Protein AF-F7VIU7-F1 (afdb_monomer_lite)

pLDDT: mean 88.14, std 13.81, range [43.66, 98.5]

Organism: NCBI:txid749388

Secondary structure (DSSP, 8-state):
-PPP-GGGGSSPPTTSHHHHHHHHHHHHHHHHHHHHHHHHHHHHHHHHHHT-TTTTS--THHHHHHHHHHHHHHIIIIIHHHHHHHHT-

Sequence (89 aa):
MRPLQDDLRHMPLPGSAAFRLDQAEQDCRDLEAISDLLRKTAGAITPIIQRLTYGTLPLAVRESCIMLEALAEEIERDDVATVQEAAAL

Radius of gyration: 20.56 Å; chains: 1; bounding box: 34×44×56 Å

Foldseek 3Di:
DPPDDCVVVPAPDPPDLSNLQVVLVVVLVVLLVQLVVLQVVLVVCVVVLVPDPPVVDPDPSVCSSVVSNVVSVCSNPPVNVVSNVVSVD

Structure (mmCIF, N/CA/C/O backbone):
data_AF-F7VIU7-F1
#
_entry.id   AF-F7VIU7-F1
#
loop_
_atom_site.group_PDB
_atom_site.id
_atom_site.type_symbol
_atom_site.label_atom_id
_atom_site.label_alt_id
_atom_site.label_comp_id
_atom_site.label_asym_id
_atom_site.label_entity_id
_atom_site.label_seq_id
_atom_site.pdbx_PDB_ins_code
_atom_site.Cartn_x
_atom_site.Cartn_y
_atom_site.Cartn_z
_atom_site.occupancy
_atom_site.B_iso_or_equiv
_atom_site.auth_seq_id
_atom_site.auth_comp_id
_atom_site.auth_asym_id
_atom_site.auth_atom_id
_atom_site.pdbx_PDB_model_num
ATOM 1 N N . MET A 1 1 ? 12.396 -36.813 -30.062 1.00 43.66 1 MET A N 1
ATOM 2 C CA . MET A 1 1 ? 12.781 -35.407 -29.826 1.00 43.66 1 MET A CA 1
ATOM 3 C C . MET A 1 1 ? 11.499 -34.600 -29.667 1.00 43.66 1 MET A C 1
ATOM 5 O O . MET A 1 1 ? 10.804 -34.431 -30.659 1.00 43.66 1 MET A O 1
ATOM 9 N N . ARG A 1 2 ? 11.107 -34.200 -28.448 1.00 51.06 2 ARG A N 1
ATOM 10 C CA . ARG A 1 2 ? 10.052 -33.177 -28.291 1.00 51.06 2 AR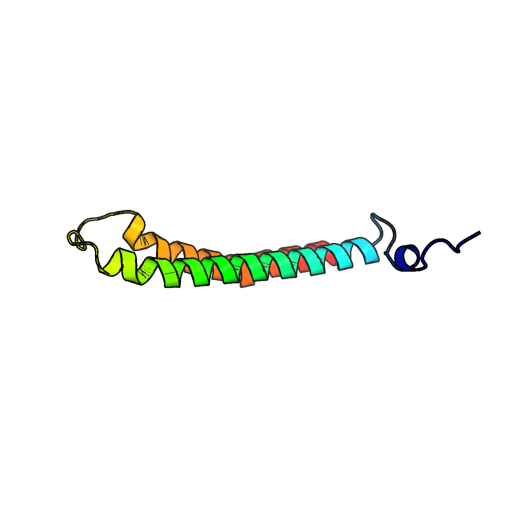G A CA 1
ATOM 11 C C . AR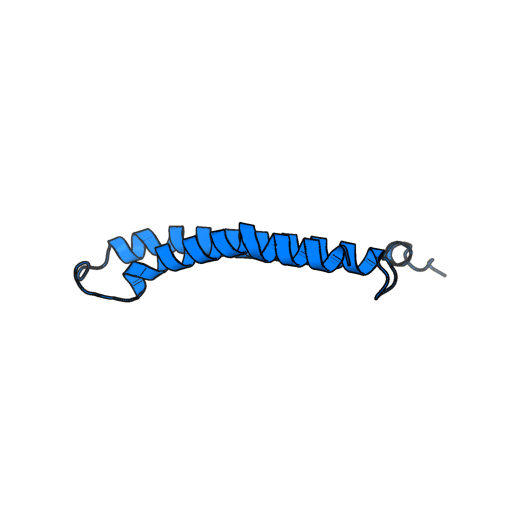G A 1 2 ? 10.698 -31.816 -28.574 1.00 51.06 2 ARG A C 1
ATOM 13 O O . ARG A 1 2 ? 11.826 -31.628 -28.118 1.00 51.06 2 ARG A O 1
ATOM 20 N N . PRO A 1 3 ? 10.056 -30.907 -29.321 1.00 49.91 3 PRO A N 1
ATOM 21 C CA . PRO A 1 3 ? 10.594 -29.566 -29.490 1.00 49.91 3 PRO A CA 1
ATOM 22 C C . PRO A 1 3 ? 10.639 -28.875 -28.121 1.00 49.91 3 PRO A C 1
ATOM 24 O O . PRO A 1 3 ? 9.705 -29.002 -27.328 1.00 49.91 3 PRO A O 1
ATOM 27 N N . LEU A 1 4 ? 11.753 -28.197 -27.835 1.00 54.59 4 LEU A N 1
ATOM 28 C CA . LEU A 1 4 ? 11.866 -27.284 -26.700 1.00 54.59 4 LEU A CA 1
ATOM 29 C C . LEU A 1 4 ? 10.744 -26.248 -26.819 1.00 54.59 4 LEU A C 1
ATOM 31 O O . LEU A 1 4 ? 10.626 -25.591 -27.858 1.00 54.59 4 LEU A O 1
ATOM 35 N N . GLN A 1 5 ? 9.919 -26.185 -25.774 1.00 53.41 5 GLN A N 1
ATOM 36 C CA . GLN A 1 5 ? 8.766 -25.301 -25.627 1.00 53.41 5 GLN A CA 1
ATOM 37 C C . GLN A 1 5 ? 9.083 -23.897 -26.160 1.00 53.41 5 GLN A C 1
ATOM 39 O O . GLN A 1 5 ? 10.072 -23.279 -25.769 1.00 53.41 5 GLN A O 1
ATOM 44 N N . ASP A 1 6 ? 8.243 -23.423 -27.082 1.00 50.62 6 ASP A N 1
ATOM 45 C CA . ASP A 1 6 ? 8.299 -22.086 -27.688 1.00 50.62 6 ASP A CA 1
ATOM 46 C C . ASP A 1 6 ? 8.177 -20.943 -26.659 1.00 50.62 6 ASP A C 1
ATOM 48 O O . ASP A 1 6 ? 8.536 -19.812 -26.971 1.00 50.62 6 ASP A O 1
ATOM 52 N N . ASP A 1 7 ? 7.761 -21.232 -25.421 1.00 52.94 7 ASP A N 1
ATOM 53 C CA . ASP A 1 7 ? 7.541 -20.238 -24.358 1.00 52.94 7 ASP A CA 1
ATOM 54 C C . ASP A 1 7 ? 8.791 -19.424 -23.985 1.00 52.94 7 ASP A C 1
ATOM 56 O O . ASP A 1 7 ? 8.681 -18.276 -23.566 1.00 52.94 7 ASP A O 1
ATOM 60 N N . LEU A 1 8 ? 9.999 -19.961 -24.189 1.00 51.91 8 LEU A N 1
ATOM 61 C CA . LEU A 1 8 ? 11.245 -19.237 -23.896 1.00 51.91 8 LEU A CA 1
ATOM 62 C C . LEU A 1 8 ? 11.711 -18.318 -25.037 1.00 51.91 8 LEU A C 1
ATOM 64 O O . LEU A 1 8 ? 12.661 -17.561 -24.851 1.00 51.91 8 LEU A O 1
ATOM 68 N N . ARG A 1 9 ? 11.088 -18.373 -26.225 1.00 54.56 9 ARG A N 1
ATOM 69 C CA . ARG A 1 9 ? 11.522 -17.572 -27.390 1.00 54.56 9 ARG A CA 1
ATOM 70 C C . ARG A 1 9 ? 10.946 -16.155 -27.410 1.00 54.56 9 ARG A C 1
ATOM 72 O O . ARG A 1 9 ? 11.353 -15.364 -28.257 1.00 54.56 9 ARG A O 1
ATOM 79 N N . HIS A 1 10 ? 10.030 -15.837 -26.495 1.00 64.19 10 HIS A N 1
ATOM 80 C CA . HIS A 1 10 ? 9.345 -14.543 -26.444 1.00 64.19 10 HIS A CA 1
ATOM 81 C C . HIS A 1 10 ? 9.680 -13.696 -25.216 1.00 64.19 10 HIS A C 1
ATOM 83 O O . HIS A 1 10 ? 9.315 -12.524 -25.195 1.00 64.19 10 HIS A O 1
ATOM 89 N N . MET A 1 11 ? 10.401 -14.237 -24.227 1.00 73.69 11 MET A N 1
ATOM 90 C CA . MET A 1 11 ? 10.882 -13.412 -23.124 1.00 73.69 11 MET A CA 1
ATOM 91 C C . MET A 1 11 ? 12.010 -12.497 -23.612 1.00 73.69 11 MET A C 1
ATOM 93 O O . MET A 1 11 ? 12.961 -12.976 -24.243 1.00 73.69 11 MET A O 1
ATOM 97 N N . PRO A 1 12 ? 11.925 -11.185 -23.347 1.00 79.81 12 PRO A N 1
ATOM 98 C CA . PRO A 1 12 ? 12.996 -10.274 -23.695 1.00 79.81 12 PRO A CA 1
ATOM 99 C C . PRO A 1 12 ? 14.285 -10.677 -22.971 1.00 79.81 12 PRO A C 1
ATOM 101 O O . PRO A 1 12 ? 14.273 -11.183 -21.850 1.00 79.81 12 PRO A O 1
ATOM 104 N N . LEU A 1 13 ? 15.423 -10.476 -23.634 1.00 83.44 13 LEU A N 1
ATOM 105 C CA . LEU A 1 13 ? 16.718 -10.854 -23.074 1.00 83.44 13 LEU A CA 1
ATOM 106 C C . LEU A 1 13 ? 16.963 -10.092 -21.762 1.00 83.44 13 LEU A C 1
ATOM 108 O O . LEU A 1 13 ? 16.793 -8.867 -21.758 1.00 83.44 13 LEU A O 1
ATOM 112 N N . PRO A 1 14 ? 17.413 -10.758 -20.683 1.00 83.94 14 PRO A N 1
ATOM 113 C CA . PRO A 1 14 ? 17.737 -10.087 -19.430 1.00 83.94 14 PRO A CA 1
ATOM 114 C C . PRO A 1 14 ? 18.661 -8.883 -19.642 1.00 83.94 14 PRO A C 1
ATOM 116 O O . PRO A 1 14 ? 19.654 -8.963 -20.366 1.00 83.94 14 PRO A O 1
ATOM 119 N N . GLY A 1 15 ? 18.310 -7.751 -19.032 1.00 80.56 15 GLY A N 1
ATOM 120 C CA . GLY A 1 15 ? 19.051 -6.490 -19.151 1.00 80.56 15 GLY A CA 1
ATOM 121 C C . GLY A 1 15 ? 18.780 -5.680 -20.427 1.00 80.56 15 GLY A C 1
ATOM 122 O O . GLY A 1 15 ? 19.207 -4.526 -20.506 1.00 80.56 15 GLY A O 1
ATOM 123 N N . SER A 1 16 ? 18.045 -6.228 -21.403 1.00 87.56 16 SER A N 1
ATOM 124 C CA . SER A 1 16 ? 17.555 -5.452 -22.549 1.00 87.56 16 SER A CA 1
ATOM 125 C C . SER A 1 16 ? 16.497 -4.429 -22.123 1.00 87.56 16 SER A C 1
ATOM 127 O O . SER A 1 16 ? 15.834 -4.602 -21.102 1.00 87.56 16 SER A O 1
ATOM 129 N N . ALA A 1 17 ? 16.298 -3.380 -22.925 1.00 87.75 17 ALA A N 1
ATOM 130 C CA . ALA A 1 17 ? 15.266 -2.375 -22.659 1.00 87.75 17 ALA A CA 1
ATOM 131 C C . ALA A 1 17 ? 13.861 -2.999 -22.562 1.00 87.75 17 ALA A C 1
ATOM 133 O O . ALA A 1 17 ? 13.11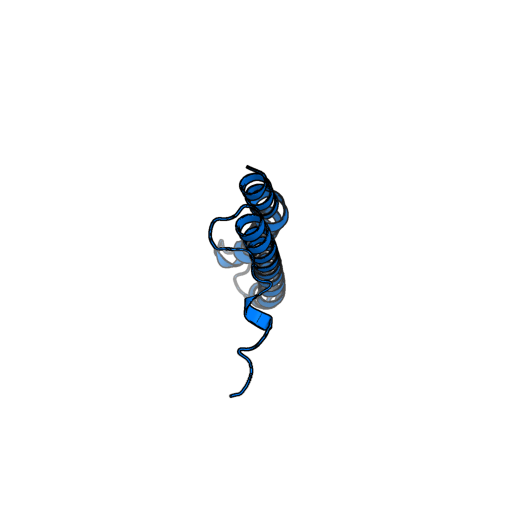8 -2.691 -21.641 1.00 87.75 17 ALA A O 1
ATOM 134 N N . ALA A 1 18 ? 13.535 -3.946 -23.449 1.00 87.19 18 ALA A N 1
ATOM 135 C CA . ALA A 1 18 ? 12.260 -4.661 -23.410 1.00 87.19 18 ALA A CA 1
ATOM 136 C C . ALA A 1 18 ? 12.080 -5.479 -22.119 1.00 87.19 18 ALA A C 1
ATOM 138 O O . ALA A 1 18 ? 10.978 -5.547 -21.592 1.00 87.19 18 ALA A O 1
ATOM 139 N N . PHE A 1 19 ? 13.160 -6.056 -21.581 1.00 89.62 19 PHE A N 1
ATOM 140 C CA . PHE A 1 19 ? 13.116 -6.782 -20.310 1.00 89.62 19 PHE A CA 1
ATOM 141 C C . PHE A 1 19 ? 12.939 -5.843 -19.120 1.00 89.62 19 PHE A C 1
ATOM 143 O O . PHE A 1 19 ? 12.189 -6.157 -18.205 1.00 89.62 19 PHE A O 1
ATOM 150 N N . ARG A 1 20 ? 13.599 -4.678 -19.131 1.00 89.81 20 ARG A N 1
ATOM 151 C CA . ARG A 1 20 ? 13.420 -3.672 -18.073 1.00 89.81 20 ARG A CA 1
ATOM 152 C C . ARG A 1 20 ? 11.993 -3.130 -18.038 1.00 89.81 20 ARG A C 1
ATOM 154 O O . ARG A 1 20 ? 11.460 -2.956 -16.952 1.00 89.81 20 ARG A O 1
ATOM 161 N N . LEU A 1 21 ? 11.382 -2.908 -19.202 1.00 91.56 21 LEU A N 1
ATOM 162 C CA . LEU A 1 21 ? 9.987 -2.475 -19.303 1.00 91.56 21 LEU A CA 1
ATOM 163 C C . LEU A 1 21 ? 9.016 -3.545 -18.787 1.00 91.56 21 LEU A C 1
ATOM 165 O O . LEU A 1 21 ? 8.155 -3.228 -17.977 1.00 91.56 21 LEU A O 1
ATOM 169 N N . ASP A 1 22 ? 9.192 -4.806 -19.192 1.00 92.00 22 ASP A N 1
ATOM 170 C CA . ASP A 1 22 ? 8.358 -5.921 -18.719 1.00 92.00 22 ASP A CA 1
ATOM 171 C C . ASP A 1 22 ? 8.465 -6.111 -17.193 1.00 92.00 22 ASP A C 1
ATOM 173 O O . ASP A 1 22 ? 7.456 -6.257 -16.504 1.00 92.00 22 ASP A O 1
ATOM 177 N N . GLN A 1 23 ? 9.680 -6.010 -16.639 1.00 92.94 23 GLN A N 1
ATOM 178 C CA . GLN A 1 23 ? 9.887 -6.068 -15.191 1.00 92.94 23 GLN A CA 1
ATOM 179 C C . GLN A 1 23 ? 9.241 -4.879 -14.475 1.00 92.94 23 GLN A C 1
ATOM 181 O O . GLN A 1 23 ? 8.599 -5.069 -13.450 1.00 92.94 23 GLN A O 1
ATOM 186 N N . ALA A 1 24 ? 9.359 -3.670 -15.024 1.00 94.69 24 ALA A N 1
ATOM 187 C CA . ALA A 1 24 ? 8.739 -2.486 -14.443 1.00 94.69 24 ALA A CA 1
ATOM 188 C C . ALA A 1 24 ? 7.207 -2.570 -14.447 1.00 94.69 24 ALA A C 1
ATOM 190 O O . ALA A 1 24 ? 6.575 -2.183 -13.467 1.00 94.69 24 ALA A O 1
ATOM 191 N N . GLU A 1 25 ? 6.598 -3.113 -15.507 1.00 94.81 25 GLU A N 1
ATOM 192 C CA . GLU A 1 25 ? 5.157 -3.383 -15.527 1.00 94.81 25 GLU A CA 1
ATOM 193 C C . GLU A 1 25 ? 4.751 -4.382 -14.440 1.00 94.81 25 GLU A C 1
ATOM 195 O O . GLU A 1 25 ? 3.726 -4.191 -13.783 1.00 94.81 25 GLU A O 1
ATOM 200 N N . GLN A 1 26 ? 5.538 -5.442 -14.244 1.00 95.88 26 GLN A N 1
ATOM 201 C CA . GLN A 1 26 ? 5.267 -6.420 -13.196 1.00 95.88 26 GLN A CA 1
ATOM 202 C C . GLN A 1 26 ? 5.410 -5.805 -11.800 1.00 95.88 26 GLN A C 1
ATOM 204 O O . GLN A 1 26 ? 4.517 -5.981 -10.973 1.00 95.88 26 GLN A O 1
ATOM 209 N N . ASP A 1 27 ? 6.469 -5.032 -11.567 1.00 96.50 27 ASP A N 1
ATOM 210 C CA . ASP A 1 27 ? 6.696 -4.335 -10.303 1.00 96.50 27 ASP A CA 1
ATOM 211 C C . ASP A 1 27 ? 5.546 -3.352 -10.013 1.00 96.50 27 ASP A C 1
ATOM 213 O O . ASP A 1 27 ? 5.043 -3.313 -8.893 1.00 96.50 27 ASP A O 1
ATOM 217 N N . CYS A 1 28 ? 5.045 -2.627 -11.022 1.00 96.75 28 CYS A N 1
ATOM 218 C CA . CYS A 1 28 ? 3.873 -1.755 -10.869 1.00 96.75 28 CYS A CA 1
ATOM 219 C C . CYS A 1 28 ? 2.619 -2.533 -10.441 1.00 96.75 28 CYS A C 1
ATOM 221 O O . CYS A 1 28 ? 1.917 -2.099 -9.531 1.00 96.75 28 CYS A O 1
ATOM 223 N N . ARG A 1 29 ? 2.346 -3.697 -11.049 1.00 97.31 29 ARG A N 1
ATOM 224 C CA . ARG A 1 29 ? 1.204 -4.547 -10.654 1.00 97.31 29 ARG A CA 1
ATOM 225 C C . ARG A 1 29 ? 1.338 -5.044 -9.217 1.00 97.31 29 ARG A C 1
ATOM 227 O O . ARG A 1 29 ? 0.343 -5.116 -8.497 1.00 97.31 29 ARG A O 1
ATOM 234 N N . ASP A 1 30 ? 2.550 -5.395 -8.802 1.00 98.19 30 ASP A N 1
ATOM 235 C CA . ASP A 1 30 ? 2.807 -5.856 -7.441 1.00 98.19 30 ASP A CA 1
ATOM 236 C C . ASP A 1 30 ? 2.648 -4.707 -6.429 1.00 98.19 30 ASP A C 1
ATOM 238 O O . ASP A 1 30 ? 2.044 -4.908 -5.374 1.00 98.19 30 ASP A O 1
ATOM 242 N N . LEU A 1 31 ? 3.098 -3.491 -6.764 1.00 98.31 31 LEU A N 1
ATOM 243 C CA . LEU A 1 31 ? 2.874 -2.284 -5.958 1.00 98.31 31 LEU A CA 1
ATOM 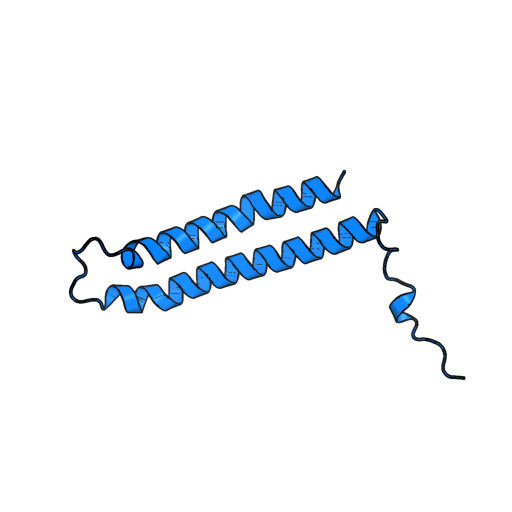244 C C . LEU A 1 31 ? 1.381 -1.966 -5.811 1.00 98.31 31 LEU A C 1
ATOM 246 O O . LEU A 1 31 ? 0.907 -1.771 -4.691 1.00 98.31 31 LEU A O 1
ATOM 250 N N . GLU A 1 32 ? 0.615 -2.003 -6.904 1.00 97.50 32 GLU A N 1
ATOM 251 C CA . GLU A 1 32 ? -0.845 -1.849 -6.865 1.00 97.50 32 GLU A CA 1
ATOM 252 C C . GLU A 1 32 ? -1.492 -2.904 -5.956 1.00 97.50 32 GLU A C 1
ATOM 254 O O . GLU A 1 32 ? -2.327 -2.575 -5.111 1.00 97.50 32 GLU A O 1
ATOM 259 N N . ALA A 1 33 ? -1.074 -4.171 -6.065 1.00 98.06 33 ALA A N 1
ATOM 260 C CA . ALA A 1 33 ? -1.580 -5.253 -5.224 1.00 98.06 33 ALA A CA 1
ATOM 261 C C . ALA A 1 33 ? -1.255 -5.051 -3.731 1.00 98.06 33 ALA A C 1
ATOM 263 O O . ALA A 1 33 ? -2.080 -5.381 -2.869 1.00 98.06 33 ALA A O 1
ATOM 264 N N . ILE A 1 34 ? -0.077 -4.500 -3.415 1.00 98.31 34 ILE A N 1
ATOM 265 C CA . ILE A 1 34 ? 0.317 -4.134 -2.050 1.00 98.31 34 ILE A CA 1
ATOM 266 C C . ILE A 1 34 ? -0.595 -3.026 -1.515 1.00 98.31 34 ILE A C 1
ATOM 268 O O . ILE A 1 34 ? -1.164 -3.198 -0.433 1.00 98.31 34 ILE A O 1
ATOM 272 N N . SER A 1 35 ? -0.798 -1.938 -2.262 1.00 98.38 35 SER A N 1
ATOM 273 C CA . SER A 1 35 ? -1.698 -0.842 -1.871 1.00 98.38 35 SER A CA 1
ATOM 274 C C . SER A 1 35 ? -3.114 -1.335 -1.595 1.00 98.38 35 SER A C 1
ATOM 276 O O . SER A 1 35 ? -3.712 -1.036 -0.556 1.00 98.38 35 SER A O 1
ATOM 278 N N . ASP A 1 36 ? -3.618 -2.199 -2.468 1.00 98.25 36 ASP A N 1
ATOM 279 C CA . ASP A 1 36 ? -4.908 -2.857 -2.320 1.00 98.25 36 ASP A CA 1
ATOM 280 C C . ASP A 1 36 ? -5.010 -3.658 -1.012 1.00 98.25 36 ASP A C 1
ATOM 282 O O . ASP A 1 36 ? -6.031 -3.627 -0.311 1.00 98.25 36 ASP A O 1
ATOM 286 N N . LEU A 1 37 ? -3.953 -4.400 -0.666 1.00 98.50 37 LEU A N 1
ATOM 287 C CA . LEU A 1 37 ? -3.892 -5.193 0.558 1.00 98.50 37 LEU A CA 1
ATOM 288 C C . LEU A 1 37 ? -3.826 -4.308 1.808 1.00 98.50 37 LEU A C 1
ATOM 290 O O . LEU A 1 37 ? -4.470 -4.634 2.811 1.00 98.50 37 LEU A O 1
ATOM 294 N N . LEU A 1 38 ? -3.105 -3.186 1.756 1.00 98.31 38 LEU A N 1
ATOM 295 C CA . LEU A 1 38 ? -3.055 -2.204 2.841 1.00 98.31 38 LEU A CA 1
ATOM 296 C C . LEU A 1 38 ? -4.447 -1.621 3.114 1.00 98.31 38 LEU A C 1
ATOM 298 O O . LEU A 1 38 ? -4.906 -1.651 4.259 1.00 98.31 38 LEU A O 1
ATOM 302 N N . ARG A 1 39 ? -5.171 -1.203 2.066 1.00 98.25 39 ARG A N 1
ATOM 303 C CA . ARG A 1 39 ? -6.552 -0.693 2.173 1.00 98.25 39 ARG A CA 1
ATOM 304 C C . ARG A 1 39 ? -7.510 -1.747 2.733 1.00 98.25 39 ARG A C 1
ATOM 306 O O . ARG A 1 39 ? -8.280 -1.468 3.654 1.00 98.25 39 ARG A O 1
ATOM 313 N N . LYS A 1 40 ? -7.436 -2.987 2.233 1.00 98.06 40 LYS A N 1
ATOM 314 C CA . LYS A 1 40 ? -8.233 -4.117 2.753 1.00 98.06 40 LYS A CA 1
ATOM 315 C C . LYS A 1 40 ? -7.932 -4.383 4.227 1.00 98.06 40 LYS A C 1
ATOM 317 O O . LYS A 1 40 ? -8.854 -4.606 5.011 1.00 98.06 40 LYS A O 1
ATOM 322 N N . THR A 1 41 ? -6.659 -4.326 4.612 1.00 97.50 41 THR A N 1
ATOM 323 C CA . THR A 1 41 ? -6.224 -4.515 5.999 1.00 97.50 41 THR A CA 1
ATOM 324 C C . THR A 1 41 ? -6.771 -3.411 6.897 1.00 97.50 41 THR A C 1
ATOM 326 O O . THR A 1 41 ? -7.371 -3.728 7.923 1.00 97.50 41 THR A O 1
ATOM 329 N N . ALA A 1 42 ? -6.653 -2.142 6.494 1.00 97.19 42 ALA A N 1
ATOM 330 C CA . ALA A 1 42 ? -7.222 -1.004 7.217 1.00 97.19 42 ALA A CA 1
ATOM 331 C C . ALA A 1 42 ? -8.736 -1.175 7.440 1.00 97.19 42 ALA A C 1
ATOM 333 O O . ALA A 1 42 ? -9.217 -1.093 8.577 1.00 97.19 42 ALA A O 1
ATOM 334 N N . GLY A 1 43 ? -9.480 -1.534 6.388 1.00 96.31 43 GLY A N 1
ATOM 335 C CA . GLY A 1 43 ? -10.914 -1.816 6.478 1.00 96.31 43 GLY A CA 1
ATOM 336 C C . GLY A 1 43 ? -11.249 -2.982 7.415 1.00 96.31 43 GLY A C 1
ATOM 337 O O . GLY A 1 43 ? -12.203 -2.901 8.190 1.00 96.31 43 GLY A O 1
ATOM 338 N N . ALA A 1 44 ? -10.447 -4.050 7.403 1.00 97.12 44 ALA A N 1
ATOM 339 C CA . ALA A 1 44 ? -10.657 -5.225 8.247 1.00 97.12 44 ALA A CA 1
ATOM 340 C C . ALA A 1 44 ? -10.377 -4.961 9.738 1.00 97.12 44 ALA A C 1
ATOM 342 O O . ALA A 1 44 ? -11.093 -5.481 10.600 1.00 97.12 44 ALA A O 1
ATOM 343 N N . ILE A 1 45 ? -9.361 -4.153 10.066 1.00 95.56 45 ILE A N 1
ATOM 344 C CA . ILE A 1 45 ? -8.987 -3.872 11.462 1.00 95.56 45 ILE A CA 1
ATOM 345 C C . ILE A 1 45 ? -9.782 -2.711 12.074 1.00 95.56 45 ILE A C 1
ATOM 347 O O . ILE A 1 45 ? -9.982 -2.699 13.290 1.00 95.56 45 ILE A O 1
ATOM 351 N N . THR A 1 46 ? -10.297 -1.782 11.261 1.00 95.00 46 THR A N 1
ATOM 352 C CA . THR A 1 46 ? -11.144 -0.658 11.703 1.00 95.00 46 THR A CA 1
ATOM 353 C C . THR A 1 46 ? -12.250 -1.072 12.688 1.00 95.00 46 THR A C 1
ATOM 355 O O . THR A 1 46 ? -12.284 -0.526 13.796 1.00 95.00 46 THR A O 1
ATOM 358 N N . PRO A 1 47 ? -13.124 -2.060 12.397 1.00 95.06 47 PRO A N 1
ATOM 359 C CA . PRO A 1 47 ? -14.172 -2.460 13.339 1.00 95.06 47 PRO A CA 1
ATOM 360 C C . PRO A 1 47 ? -13.613 -3.109 14.613 1.00 95.06 47 PRO A C 1
ATOM 362 O O . PRO A 1 47 ? -14.244 -3.060 15.666 1.00 95.06 47 PRO A O 1
ATOM 365 N N . ILE A 1 48 ? -12.424 -3.716 14.560 1.00 95.12 48 ILE A N 1
ATOM 366 C CA . ILE A 1 48 ? -11.763 -4.273 15.746 1.00 95.12 48 ILE A CA 1
ATOM 367 C C . ILE A 1 48 ? -11.322 -3.133 16.669 1.00 95.12 48 ILE A C 1
ATOM 369 O O . ILE A 1 48 ? -11.599 -3.186 17.866 1.00 95.12 48 ILE A O 1
ATOM 373 N N . ILE A 1 49 ? -10.715 -2.089 16.100 1.00 93.31 49 ILE A N 1
ATOM 374 C CA . ILE A 1 49 ? -10.271 -0.887 16.815 1.00 93.31 49 ILE A CA 1
ATOM 375 C C . ILE A 1 49 ? -11.462 -0.129 17.411 1.00 93.31 49 ILE A C 1
ATOM 377 O O . ILE A 1 49 ? -11.408 0.286 18.566 1.00 93.31 49 ILE A O 1
ATOM 381 N N . GLN A 1 50 ? -12.564 -0.002 16.668 1.00 91.31 50 GLN A N 1
ATOM 382 C CA . GLN A 1 50 ? -13.784 0.668 17.135 1.00 91.31 50 GLN A CA 1
ATOM 383 C C . GLN A 1 50 ? -14.440 -0.022 18.344 1.00 91.31 50 GLN A C 1
ATOM 385 O O . GLN A 1 50 ? -15.154 0.629 19.102 1.00 91.31 50 GLN A O 1
ATOM 390 N N . ARG A 1 51 ? -14.186 -1.322 18.562 1.00 94.00 51 ARG A N 1
ATOM 391 C CA . ARG A 1 51 ? -14.684 -2.073 19.732 1.00 94.00 51 ARG A CA 1
ATOM 392 C C . ARG A 1 51 ? -13.835 -1.889 20.992 1.00 94.00 51 ARG A C 1
ATOM 394 O O . ARG A 1 51 ? -14.216 -2.398 22.045 1.00 94.00 51 ARG A O 1
ATOM 401 N N . LEU A 1 52 ? -12.682 -1.224 20.911 1.00 93.12 52 LEU A N 1
ATOM 402 C CA . LEU A 1 52 ? -11.800 -1.059 22.064 1.00 93.12 52 LEU A CA 1
ATOM 403 C C . LEU A 1 52 ? -12.441 -0.140 23.113 1.00 93.12 52 LEU A C 1
ATOM 405 O O . LEU A 1 52 ? -12.685 1.039 22.867 1.00 93.12 52 LEU A O 1
ATOM 409 N N . THR A 1 53 ? -12.633 -0.665 24.325 1.00 89.75 53 THR A N 1
ATOM 410 C CA . THR A 1 53 ? -13.228 0.059 25.463 1.00 89.75 53 THR A CA 1
ATOM 411 C C . THR A 1 53 ? -12.443 1.315 25.853 1.00 89.75 53 THR A C 1
ATOM 413 O O . THR A 1 53 ? -13.018 2.296 26.315 1.00 89.75 53 THR A O 1
ATOM 416 N N . TYR A 1 54 ? -11.127 1.319 25.633 1.00 89.12 54 TYR A N 1
ATOM 417 C CA . TYR A 1 54 ? -10.235 2.436 25.956 1.00 89.12 54 TYR A CA 1
ATOM 418 C C . TYR A 1 54 ? -10.018 3.389 24.771 1.00 89.12 54 TYR A C 1
ATOM 420 O O . TYR A 1 54 ? -8.912 3.881 24.549 1.00 89.12 54 TYR A O 1
ATOM 428 N N . GLY A 1 55 ? -11.076 3.654 23.999 1.00 77.62 55 GLY A N 1
ATOM 429 C CA . GLY A 1 55 ? -11.027 4.431 22.757 1.00 77.62 55 GLY A CA 1
ATOM 430 C C . GLY A 1 55 ? -10.581 5.892 22.895 1.00 77.62 55 GLY A C 1
ATOM 431 O O . GLY A 1 55 ? -10.414 6.558 21.883 1.00 77.62 55 GLY A O 1
ATOM 432 N N . THR A 1 56 ? -10.372 6.408 24.106 1.00 81.94 56 THR A N 1
ATOM 433 C CA . THR A 1 56 ? -9.846 7.761 24.357 1.00 81.94 56 THR A CA 1
ATOM 434 C C . THR A 1 56 ? -8.342 7.790 24.623 1.00 81.94 56 THR A C 1
ATOM 436 O O . THR A 1 56 ? -7.754 8.869 24.625 1.00 81.94 56 THR A O 1
ATOM 439 N N . LEU A 1 57 ? -7.701 6.633 24.823 1.00 89.50 57 LEU A N 1
ATOM 440 C CA . LEU A 1 57 ? -6.263 6.567 25.066 1.00 89.50 57 LEU A CA 1
ATOM 441 C C . LEU A 1 57 ? -5.466 6.753 23.759 1.00 89.50 57 LEU A C 1
ATOM 443 O O . LEU A 1 57 ? -5.947 6.374 22.682 1.00 89.50 57 LEU A O 1
ATOM 447 N N . PRO A 1 58 ? -4.241 7.306 23.838 1.00 86.50 58 PRO A N 1
ATOM 448 C CA . PRO A 1 58 ? -3.346 7.472 22.695 1.00 86.50 58 PRO A CA 1
ATOM 449 C C . PRO A 1 58 ? -2.665 6.137 22.353 1.00 86.50 58 PRO A C 1
ATOM 451 O O . PRO A 1 58 ? -1.483 5.925 22.608 1.00 86.50 58 PRO A O 1
ATOM 454 N N . LEU A 1 59 ? -3.443 5.189 21.833 1.00 89.50 59 LEU A N 1
ATOM 455 C CA . LEU A 1 59 ? -2.937 3.894 21.384 1.00 89.50 59 LEU A CA 1
ATOM 456 C C . LEU A 1 59 ? -2.532 3.993 19.912 1.00 89.50 59 LEU A C 1
ATOM 458 O O . LEU A 1 59 ? -3.364 4.372 19.092 1.00 89.50 59 LEU A O 1
ATOM 462 N N . ALA A 1 60 ? -1.319 3.554 19.564 1.00 92.19 60 ALA A N 1
ATOM 463 C CA . ALA A 1 60 ? -0.816 3.556 18.182 1.00 92.19 60 ALA A CA 1
ATOM 464 C C . ALA A 1 60 ? -1.775 2.874 17.186 1.00 92.19 60 ALA A C 1
ATOM 466 O O . ALA A 1 60 ? -1.931 3.300 16.045 1.00 92.19 60 ALA A O 1
ATOM 467 N N . VAL A 1 61 ? -2.498 1.845 17.641 1.00 92.00 61 VAL A N 1
ATOM 468 C CA . VAL A 1 61 ? -3.492 1.139 16.824 1.00 92.00 61 VAL A CA 1
ATOM 469 C C . VAL A 1 61 ? -4.606 2.063 16.309 1.00 92.00 61 VAL A C 1
ATOM 471 O O . VAL A 1 61 ? -5.170 1.792 15.256 1.00 92.00 61 VAL A O 1
ATOM 474 N N . ARG A 1 62 ? -4.905 3.179 16.987 1.00 88.69 62 ARG A N 1
ATOM 475 C CA . ARG A 1 62 ? -5.938 4.134 16.550 1.00 88.69 62 ARG A CA 1
ATOM 476 C C . ARG A 1 62 ? -5.535 4.935 15.318 1.00 88.69 62 ARG A C 1
ATOM 478 O O . ARG A 1 62 ? -6.409 5.346 14.565 1.00 88.69 62 ARG A O 1
ATOM 485 N N . GLU A 1 63 ? -4.240 5.127 15.115 1.00 91.44 63 GLU A N 1
ATOM 486 C CA . GLU A 1 63 ? -3.687 5.831 13.954 1.00 91.44 63 GLU A CA 1
ATOM 487 C C . GLU A 1 63 ? -3.330 4.854 12.827 1.00 91.44 63 GLU A C 1
ATOM 489 O O . GLU A 1 63 ? -3.156 5.263 11.684 1.00 91.44 63 GLU A O 1
ATOM 494 N N . SER A 1 64 ? -3.274 3.549 13.123 1.00 92.81 64 SER A N 1
ATOM 495 C CA . SER A 1 64 ? -2.824 2.527 12.174 1.00 92.81 64 SER A CA 1
ATOM 496 C C . SER A 1 64 ? -3.617 2.494 10.868 1.00 92.81 64 SER A C 1
ATOM 498 O O . SER A 1 64 ? -3.008 2.403 9.812 1.00 92.81 64 SER A O 1
ATOM 500 N N . CYS A 1 65 ? -4.949 2.615 10.903 1.00 93.31 65 CYS A N 1
ATOM 501 C CA . CYS A 1 65 ? -5.762 2.602 9.679 1.00 93.31 65 CYS A CA 1
ATOM 502 C C . CYS A 1 65 ? -5.455 3.804 8.784 1.00 93.31 65 CYS A C 1
ATOM 504 O O . CYS A 1 65 ? -5.272 3.632 7.587 1.00 93.31 65 CYS A O 1
ATOM 506 N N . ILE A 1 66 ? -5.315 4.991 9.382 1.00 93.69 66 ILE A N 1
ATOM 507 C CA . ILE A 1 66 ? -4.970 6.222 8.662 1.00 93.69 66 ILE A CA 1
ATOM 508 C C . ILE A 1 66 ? -3.578 6.087 8.039 1.00 93.69 66 ILE A C 1
ATOM 510 O O . ILE A 1 66 ? -3.394 6.423 6.876 1.00 93.69 66 ILE A O 1
ATOM 514 N N . MET A 1 67 ? -2.608 5.550 8.786 1.00 96.62 67 MET A N 1
ATOM 515 C CA . MET A 1 67 ? -1.255 5.324 8.267 1.00 96.62 67 MET A CA 1
ATOM 516 C C . MET A 1 67 ? -1.229 4.300 7.124 1.00 96.62 67 MET A C 1
ATOM 518 O O . MET A 1 67 ? -0.518 4.506 6.148 1.00 96.62 67 MET A O 1
ATOM 522 N N . LEU A 1 68 ? -2.006 3.216 7.218 1.00 97.69 68 LEU A N 1
ATOM 523 C CA . LEU A 1 68 ? -2.107 2.210 6.155 1.00 97.69 68 LEU A CA 1
ATOM 524 C C . LEU A 1 68 ? -2.762 2.775 4.889 1.00 97.69 68 LEU A C 1
ATOM 526 O O . LEU A 1 68 ? -2.315 2.472 3.787 1.00 97.69 68 LEU A O 1
ATOM 530 N N . GLU A 1 69 ? -3.808 3.588 5.038 1.00 96.94 69 GLU A N 1
ATOM 531 C CA . GLU A 1 69 ? -4.476 4.246 3.911 1.00 96.94 69 GLU A CA 1
ATOM 532 C C . GLU A 1 69 ? -3.574 5.281 3.236 1.00 96.94 69 GLU A C 1
ATOM 534 O O . GLU A 1 69 ? -3.507 5.306 2.008 1.00 96.94 69 GLU A O 1
ATOM 539 N N . ALA A 1 70 ? -2.851 6.082 4.025 1.00 97.62 70 ALA A N 1
ATOM 540 C CA . ALA A 1 70 ? -1.887 7.051 3.514 1.00 97.62 70 ALA A CA 1
ATOM 541 C C . ALA A 1 70 ? -0.739 6.363 2.763 1.00 97.62 70 ALA A C 1
ATOM 543 O O . ALA A 1 70 ? -0.399 6.780 1.661 1.00 97.62 70 ALA A O 1
ATOM 544 N N . LEU A 1 71 ? -0.199 5.269 3.311 1.00 98.00 71 LEU A N 1
ATOM 545 C CA . LEU A 1 71 ? 0.850 4.493 2.648 1.00 98.00 71 LEU A CA 1
ATOM 546 C C . LEU A 1 71 ? 0.364 3.893 1.321 1.00 98.00 71 LEU A C 1
ATOM 548 O O . LEU A 1 71 ? 1.089 3.923 0.335 1.00 98.00 71 LEU A O 1
ATOM 552 N N . ALA A 1 72 ? -0.865 3.372 1.271 1.00 98.12 72 ALA A N 1
ATOM 553 C CA . ALA A 1 72 ? -1.434 2.858 0.025 1.00 98.12 72 ALA A CA 1
ATOM 554 C C . ALA A 1 72 ? -1.566 3.952 -1.050 1.00 98.12 72 ALA A C 1
ATOM 556 O O . ALA A 1 72 ? -1.314 3.702 -2.225 1.00 98.12 72 ALA A O 1
ATOM 557 N N . GLU A 1 73 ? -1.952 5.166 -0.648 1.00 97.62 73 GLU A N 1
ATOM 558 C CA . GLU A 1 73 ? -2.063 6.320 -1.545 1.00 97.62 73 GLU A CA 1
ATOM 559 C C . GLU A 1 73 ? -0.698 6.813 -2.047 1.00 97.62 73 GLU A C 1
ATOM 561 O O . GLU A 1 73 ? -0.589 7.178 -3.216 1.00 97.62 73 GLU A O 1
ATOM 566 N N . GLU A 1 74 ? 0.331 6.792 -1.197 1.00 97.81 74 GLU A N 1
ATOM 567 C CA . GLU A 1 74 ? 1.714 7.121 -1.568 1.00 97.81 74 GLU A CA 1
ATOM 568 C C . GLU A 1 74 ? 2.267 6.117 -2.587 1.00 97.81 74 GLU A C 1
ATOM 570 O O . GLU A 1 74 ? 2.748 6.520 -3.642 1.00 97.81 74 GLU A O 1
ATOM 575 N N . ILE A 1 75 ? 2.088 4.814 -2.350 1.00 97.31 75 ILE A N 1
ATOM 576 C CA . ILE A 1 75 ? 2.540 3.771 -3.283 1.00 97.31 75 ILE A CA 1
ATOM 577 C C . ILE A 1 75 ? 1.849 3.913 -4.651 1.00 97.31 75 ILE A C 1
ATOM 579 O O . ILE A 1 75 ? 2.504 3.854 -5.692 1.00 97.31 75 ILE A O 1
ATOM 583 N N . GLU A 1 76 ? 0.526 4.118 -4.669 1.00 94.81 76 GLU A N 1
ATOM 584 C CA . GLU A 1 76 ? -0.249 4.263 -5.913 1.00 94.81 76 GLU A CA 1
ATOM 585 C C . GLU A 1 76 ? 0.155 5.498 -6.734 1.00 94.81 76 GLU A C 1
ATOM 587 O O . GLU A 1 76 ? 0.051 5.474 -7.961 1.00 94.81 76 GLU A O 1
ATOM 592 N N . ARG A 1 77 ? 0.577 6.588 -6.079 1.00 91.62 77 ARG A N 1
ATOM 593 C CA . ARG A 1 77 ? 0.915 7.849 -6.757 1.00 91.62 77 ARG A CA 1
ATOM 594 C C . ARG A 1 77 ? 2.390 7.980 -7.097 1.00 91.62 77 ARG A C 1
ATOM 596 O O . ARG A 1 77 ? 2.705 8.349 -8.226 1.00 91.62 77 ARG A O 1
ATOM 603 N N . ASP A 1 78 ? 3.258 7.709 -6.134 1.00 95.62 78 ASP A N 1
ATOM 604 C CA . ASP A 1 78 ? 4.662 8.104 -6.193 1.00 95.62 78 ASP A CA 1
ATOM 605 C C . ASP A 1 78 ? 5.548 6.915 -6.578 1.00 95.62 78 ASP A C 1
ATOM 607 O O . ASP A 1 78 ? 6.363 7.029 -7.498 1.00 95.62 78 ASP A O 1
ATOM 611 N N . ASP A 1 79 ? 5.353 5.749 -5.957 1.00 95.69 79 ASP A N 1
ATOM 612 C CA . ASP A 1 79 ? 6.206 4.580 -6.208 1.00 95.69 79 ASP A CA 1
ATOM 613 C C . ASP A 1 79 ? 5.972 3.995 -7.607 1.00 95.69 79 ASP A C 1
ATOM 615 O O . ASP A 1 79 ? 6.930 3.738 -8.341 1.00 95.69 79 ASP A O 1
ATOM 619 N N . VAL A 1 80 ? 4.706 3.841 -8.020 1.00 93.50 80 VAL A N 1
ATOM 620 C CA . VAL A 1 80 ? 4.360 3.369 -9.375 1.00 93.50 80 VAL A CA 1
ATOM 621 C C . VAL A 1 80 ? 4.938 4.305 -10.441 1.00 93.50 80 VAL A C 1
ATOM 623 O O . VAL A 1 80 ? 5.561 3.839 -11.397 1.00 93.50 80 VAL A O 1
ATOM 626 N N . ALA A 1 81 ? 4.797 5.623 -10.264 1.00 92.50 81 ALA A N 1
ATOM 627 C CA . ALA A 1 81 ? 5.363 6.607 -11.186 1.00 92.50 81 ALA A CA 1
ATOM 628 C C . ALA A 1 81 ? 6.897 6.526 -11.224 1.00 92.50 81 ALA A C 1
ATOM 630 O O . ALA A 1 81 ? 7.486 6.482 -12.304 1.00 92.50 81 ALA A O 1
ATOM 631 N N . THR A 1 82 ? 7.541 6.409 -10.061 1.00 95.56 82 THR A N 1
ATOM 632 C CA . THR A 1 82 ? 9.001 6.286 -9.946 1.00 95.56 82 THR A CA 1
ATOM 633 C C . THR A 1 82 ? 9.532 5.066 -10.705 1.00 95.56 82 THR A C 1
ATOM 635 O O . THR A 1 82 ? 10.534 5.167 -11.418 1.00 95.56 82 THR A O 1
ATOM 638 N N . VAL A 1 83 ? 8.860 3.913 -10.602 1.00 94.25 83 VAL A N 1
ATOM 639 C CA . VAL A 1 83 ? 9.242 2.689 -11.330 1.00 94.25 83 VA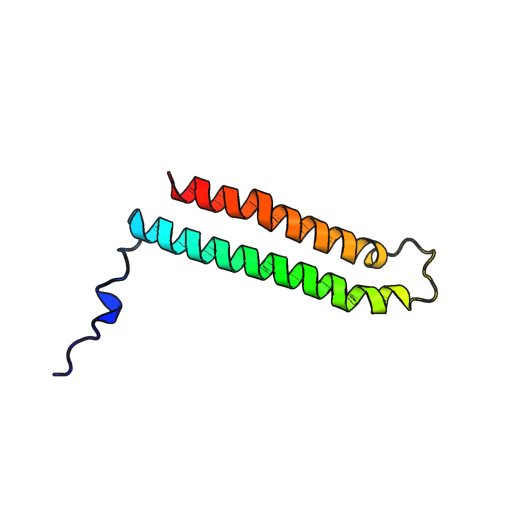L A CA 1
ATOM 640 C C . VAL A 1 83 ? 9.081 2.865 -12.842 1.00 94.25 83 VAL A C 1
ATOM 642 O O . VAL A 1 83 ? 9.983 2.507 -13.604 1.00 94.25 83 VAL A O 1
ATOM 645 N N . GLN A 1 84 ? 7.968 3.453 -13.287 1.00 91.38 84 GLN A N 1
ATOM 646 C CA . GLN A 1 84 ? 7.719 3.710 -14.709 1.00 91.38 84 GLN A CA 1
ATOM 647 C C . GLN A 1 84 ? 8.748 4.677 -15.308 1.00 91.38 84 GLN A C 1
ATOM 649 O O . GLN A 1 84 ? 9.266 4.431 -16.400 1.00 91.38 84 GLN A O 1
ATOM 654 N N . GLU A 1 85 ? 9.090 5.744 -14.585 1.00 92.56 85 GLU A N 1
ATOM 655 C CA . GLU A 1 85 ? 10.115 6.705 -14.994 1.00 92.56 85 GLU A CA 1
ATOM 656 C C . GLU A 1 85 ? 11.500 6.056 -15.080 1.00 92.56 85 GLU A C 1
ATOM 658 O O . GLU A 1 85 ? 12.210 6.248 -16.068 1.00 92.56 85 GLU A O 1
ATOM 663 N N . ALA A 1 86 ? 11.871 5.230 -14.096 1.00 91.44 86 ALA A N 1
ATOM 664 C CA . ALA A 1 86 ? 13.149 4.522 -14.094 1.00 91.44 86 ALA A CA 1
ATOM 665 C C . ALA A 1 86 ? 13.291 3.546 -15.276 1.00 91.44 86 ALA A C 1
ATOM 667 O O . ALA A 1 86 ? 14.390 3.365 -15.803 1.00 91.44 86 ALA A O 1
ATOM 668 N N . ALA A 1 87 ? 12.192 2.930 -15.713 1.00 89.25 87 ALA A N 1
ATOM 669 C CA . ALA A 1 87 ? 12.181 2.000 -16.840 1.00 89.25 87 ALA A CA 1
ATOM 670 C C . ALA A 1 87 ? 12.286 2.691 -18.211 1.00 89.25 87 ALA A C 1
ATOM 672 O O . ALA A 1 87 ? 12.703 2.060 -19.185 1.00 89.25 87 ALA A O 1
ATOM 673 N N . ALA A 1 88 ? 11.921 3.975 -18.286 1.00 82.25 88 ALA A N 1
ATOM 674 C CA . ALA A 1 88 ? 11.992 4.790 -19.497 1.00 82.25 88 ALA A CA 1
ATOM 675 C C . ALA A 1 88 ? 13.397 5.370 -19.783 1.00 82.25 88 ALA A C 1
ATOM 677 O O . ALA A 1 88 ? 13.589 5.993 -20.832 1.00 82.25 88 ALA A O 1
ATOM 678 N N . LEU A 1 89 ? 14.364 5.160 -18.876 1.00 74.88 89 LEU A N 1
ATOM 679 C CA . LEU A 1 8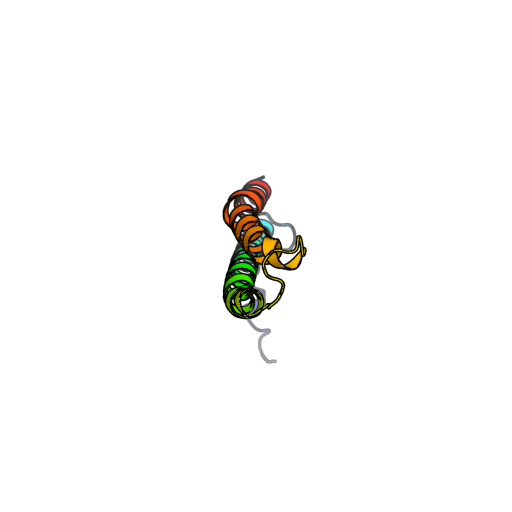9 ? 15.772 5.580 -18.976 1.00 74.88 89 LEU A CA 1
ATOM 680 C C . LEU A 1 89 ? 16.691 4.490 -19.585 1.00 74.88 89 LEU A C 1
ATOM 682 O O . LEU A 1 89 ? 17.646 4.888 -20.291 1.00 74.88 89 LEU A O 1
#